Protein AF-I0B6H8-F1 (afdb_monomer_lite)

Organism: NCBI:txid1167297

Structure (mmCIF, N/CA/C/O backbone):
data_AF-I0B6H8-F1
#
_entry.id   AF-I0B6H8-F1
#
loop_
_atom_site.group_PDB
_atom_site.id
_atom_site.type_symbol
_atom_site.label_atom_id
_atom_site.label_alt_id
_atom_site.label_comp_id
_atom_site.label_asym_id
_atom_site.label_entity_id
_atom_site.label_seq_id
_atom_site.pdbx_PDB_ins_code
_atom_site.Cartn_x
_atom_site.Cartn_y
_atom_site.Cartn_z
_atom_site.occupancy
_atom_site.B_iso_or_equiv
_atom_site.auth_seq_id
_atom_site.auth_comp_id
_atom_site.auth_asym_id
_atom_site.auth_atom_id
_atom_site.pdbx_PDB_model_num
ATOM 1 N N . ARG A 1 1 ? -9.039 6.845 -15.588 1.00 85.31 1 ARG A N 1
ATOM 2 C CA . ARG A 1 1 ? -8.885 6.813 -17.065 1.00 85.31 1 ARG A CA 1
ATOM 3 C C . ARG A 1 1 ? -7.894 7.861 -17.604 1.00 85.31 1 ARG A C 1
ATOM 5 O O . ARG A 1 1 ? -7.579 7.801 -18.778 1.00 85.31 1 ARG A O 1
ATOM 12 N N . ILE A 1 2 ? -7.345 8.761 -16.770 1.00 97.50 2 ILE A N 1
ATOM 13 C CA . ILE A 1 2 ? -6.374 9.793 -17.192 1.00 97.50 2 ILE A CA 1
ATOM 14 C C . ILE A 1 2 ? -5.130 9.211 -17.889 1.00 97.50 2 ILE A C 1
ATOM 16 O O . ILE A 1 2 ? -4.702 9.734 -18.909 1.00 97.50 2 ILE A O 1
ATOM 20 N N . THR A 1 3 ? -4.573 8.110 -17.376 1.00 97.81 3 THR A N 1
ATOM 21 C CA . THR A 1 3 ? -3.348 7.496 -17.920 1.00 97.81 3 THR A CA 1
ATOM 22 C C . THR A 1 3 ? -3.520 6.991 -19.355 1.00 97.81 3 THR A C 1
ATOM 24 O O . THR A 1 3 ? -2.631 7.174 -20.176 1.00 97.81 3 THR A O 1
ATOM 27 N N . GLU A 1 4 ? -4.696 6.456 -19.689 1.00 97.44 4 GLU A N 1
ATOM 28 C CA . GLU A 1 4 ? -5.051 6.030 -21.049 1.00 97.44 4 GLU A CA 1
ATOM 29 C C . GLU A 1 4 ? -5.082 7.214 -22.027 1.00 97.44 4 GLU A C 1
ATOM 31 O O . GLU A 1 4 ? -4.511 7.134 -23.109 1.00 97.44 4 GLU A O 1
ATOM 36 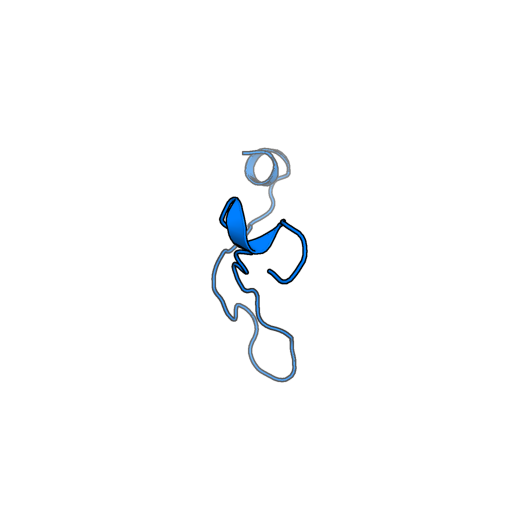N N . GLN A 1 5 ? -5.676 8.344 -21.626 1.00 98.00 5 GLN A N 1
ATOM 37 C CA . GLN A 1 5 ? -5.729 9.561 -22.451 1.00 98.00 5 GLN A CA 1
ATOM 38 C C . GLN A 1 5 ? -4.346 10.187 -22.662 1.00 98.00 5 GLN A C 1
ATOM 40 O O . GLN A 1 5 ? -4.086 10.771 -23.709 1.00 98.00 5 GLN A O 1
ATOM 45 N N . ALA A 1 6 ? -3.463 10.055 -21.673 1.00 97.81 6 ALA A N 1
ATOM 46 C CA . ALA A 1 6 ? -2.082 10.513 -21.756 1.00 97.81 6 ALA A CA 1
ATOM 47 C C . ALA A 1 6 ? -1.152 9.521 -22.486 1.00 97.81 6 ALA A C 1
ATOM 49 O O . ALA A 1 6 ? 0.028 9.819 -22.650 1.00 97.81 6 ALA A O 1
ATOM 50 N N . GLY A 1 7 ? -1.653 8.353 -22.913 1.00 97.62 7 GLY A N 1
ATOM 51 C CA . GLY A 1 7 ? -0.856 7.338 -23.608 1.00 97.62 7 GLY A CA 1
ATOM 52 C C . GLY A 1 7 ? 0.198 6.655 -22.729 1.00 97.62 7 GLY A C 1
ATOM 53 O O . GLY A 1 7 ? 1.217 6.203 -23.245 1.00 97.62 7 GLY A O 1
ATOM 54 N N . VAL A 1 8 ? -0.020 6.586 -21.410 1.00 97.12 8 VAL A N 1
ATOM 55 C CA . VAL A 1 8 ? 0.917 5.985 -20.445 1.00 97.12 8 VAL A CA 1
ATOM 56 C C . VAL A 1 8 ? 0.307 4.775 -19.736 1.00 97.12 8 VAL A C 1
ATOM 58 O O . VAL A 1 8 ? -0.892 4.726 -19.454 1.00 97.12 8 VAL A O 1
ATOM 61 N N . VAL A 1 9 ? 1.149 3.792 -19.410 1.00 97.12 9 VAL A N 1
ATOM 62 C CA . VAL A 1 9 ? 0.748 2.572 -18.694 1.00 97.12 9 VAL A CA 1
ATOM 63 C C . VAL A 1 9 ? 0.969 2.753 -17.192 1.00 97.12 9 VAL A C 1
ATOM 65 O O . VAL A 1 9 ? 2.020 3.223 -16.765 1.00 97.12 9 VAL A O 1
ATOM 68 N N . LEU A 1 10 ? -0.022 2.359 -16.393 1.00 97.31 10 LEU A N 1
ATOM 69 C CA . LEU A 1 10 ? 0.053 2.303 -14.933 1.00 97.31 10 LEU A CA 1
ATOM 70 C C . LEU A 1 10 ? -0.138 0.856 -14.479 1.00 97.31 10 LEU A C 1
ATOM 72 O O . LEU A 1 10 ? -0.944 0.129 -15.057 1.00 97.31 10 LEU A O 1
ATOM 76 N N . THR A 1 11 ? 0.577 0.456 -13.431 1.00 97.19 11 THR A N 1
ATOM 77 C CA . THR A 1 11 ? 0.477 -0.872 -12.821 1.00 97.19 11 THR A CA 1
ATOM 78 C C . THR A 1 11 ? 0.196 -0.757 -11.326 1.00 97.19 11 THR A C 1
ATOM 80 O O . THR A 1 11 ? 0.611 0.205 -10.683 1.00 97.19 11 THR A O 1
ATOM 83 N N . LEU A 1 12 ? -0.533 -1.738 -10.794 1.00 97.75 12 LEU A N 1
ATOM 84 C CA . LEU A 1 12 ? -0.754 -1.943 -9.358 1.00 97.75 12 LEU A CA 1
ATOM 85 C C . LEU A 1 12 ? -0.015 -3.192 -8.852 1.00 97.75 12 LEU A C 1
ATOM 87 O O . LEU A 1 12 ? -0.326 -3.702 -7.778 1.00 97.75 12 LEU A O 1
ATOM 91 N N . ASP A 1 13 ? 0.934 -3.701 -9.639 1.00 98.25 13 ASP A N 1
ATOM 92 C CA . ASP A 1 13 ? 1.858 -4.738 -9.195 1.00 98.25 13 ASP A CA 1
ATOM 93 C C . ASP A 1 13 ? 2.626 -4.242 -7.951 1.00 98.25 13 ASP A C 1
ATOM 95 O O . ASP A 1 13 ? 3.129 -3.113 -7.961 1.00 98.25 13 ASP A O 1
ATOM 99 N N . PRO A 1 14 ? 2.714 -5.035 -6.867 1.00 98.06 14 PRO A N 1
ATOM 100 C CA . PRO A 1 14 ? 3.410 -4.626 -5.650 1.00 98.06 14 PRO A CA 1
ATOM 101 C C . PRO A 1 14 ? 4.924 -4.422 -5.837 1.00 98.06 14 PRO A C 1
ATOM 103 O O . PRO A 1 14 ? 5.547 -3.725 -5.030 1.00 98.06 14 PRO A O 1
ATOM 106 N N . LYS A 1 15 ? 5.535 -4.999 -6.877 1.00 98.19 15 LYS A N 1
ATOM 107 C CA . LYS A 1 15 ? 6.965 -4.872 -7.184 1.00 98.19 15 LYS A CA 1
ATOM 108 C C . LYS A 1 15 ? 7.189 -4.915 -8.709 1.00 98.19 15 LYS A C 1
ATOM 110 O O . LYS A 1 15 ? 7.636 -5.923 -9.242 1.00 98.19 15 LYS A O 1
ATOM 115 N N . PRO A 1 16 ? 6.943 -3.807 -9.426 1.00 97.69 16 PRO A N 1
ATOM 116 C CA . PRO A 1 16 ? 7.014 -3.794 -10.887 1.00 97.69 16 PRO A CA 1
ATOM 117 C C . PRO A 1 16 ? 8.443 -3.779 -11.453 1.00 97.69 16 PRO A C 1
ATOM 11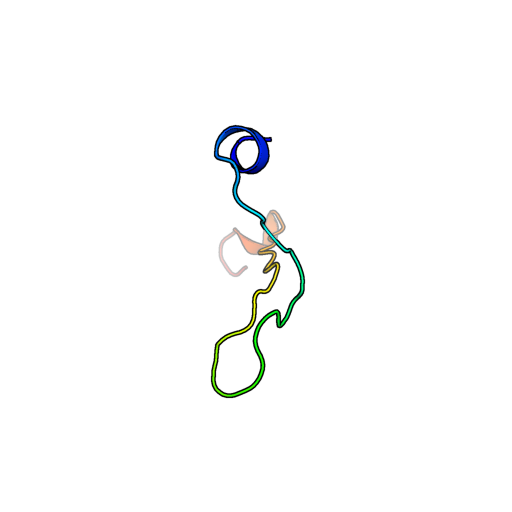9 O O . PRO A 1 16 ? 8.614 -3.987 -12.650 1.00 97.69 16 PRO A O 1
ATOM 122 N N . ILE A 1 17 ? 9.453 -3.484 -10.625 1.00 98.25 17 ILE A N 1
ATOM 123 C CA . ILE A 1 17 ? 10.865 -3.409 -11.021 1.00 98.25 17 ILE A CA 1
ATOM 124 C C . ILE A 1 17 ? 11.700 -4.235 -10.044 1.00 98.25 17 ILE A C 1
ATOM 126 O O . ILE A 1 17 ? 11.632 -4.021 -8.831 1.00 98.25 17 ILE A O 1
ATOM 130 N N . ASP A 1 18 ? 12.501 -5.152 -10.580 1.00 97.31 18 ASP A N 1
ATOM 131 C CA . ASP A 1 18 ? 13.409 -5.993 -9.802 1.00 97.31 18 ASP A CA 1
ATOM 132 C C . ASP A 1 18 ? 14.596 -5.209 -9.217 1.00 97.31 18 ASP A C 1
ATOM 134 O O . ASP A 1 18 ? 14.990 -4.147 -9.704 1.00 97.31 18 ASP A O 1
ATOM 138 N N . GLY A 1 19 ? 15.208 -5.769 -8.171 1.00 97.06 19 GLY A N 1
ATOM 139 C CA . GLY A 1 19 ? 16.389 -5.206 -7.516 1.00 97.06 19 GLY A CA 1
ATOM 140 C C . GLY A 1 19 ? 16.072 -4.199 -6.407 1.00 97.06 19 GLY A C 1
ATOM 141 O O . GLY A 1 19 ? 15.015 -4.258 -5.761 1.00 97.06 19 GLY A O 1
ATOM 142 N N . ASP A 1 20 ? 17.027 -3.296 -6.170 1.00 98.06 20 ASP A N 1
ATOM 143 C CA . ASP A 1 20 ? 17.022 -2.319 -5.071 1.00 98.06 20 ASP A CA 1
ATOM 144 C C . ASP A 1 20 ? 16.169 -1.079 -5.392 1.00 98.06 20 ASP A C 1
ATOM 146 O O . ASP A 1 20 ? 16.621 0.063 -5.401 1.00 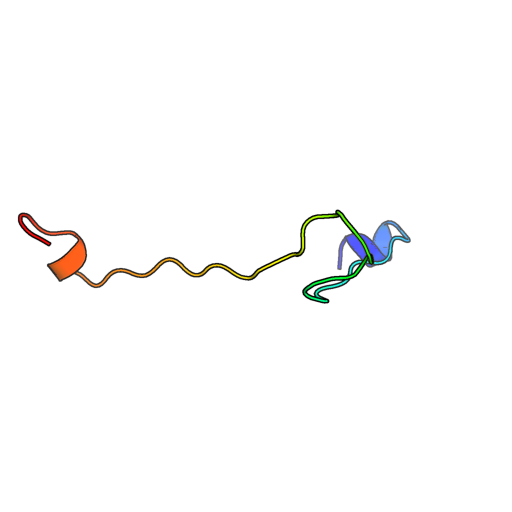98.06 20 ASP A O 1
ATOM 150 N N . TRP A 1 21 ? 14.907 -1.339 -5.723 1.00 97.88 21 TRP A N 1
ATOM 151 C CA . TRP A 1 21 ? 13.871 -0.335 -5.939 1.00 97.88 21 TRP A CA 1
ATOM 152 C C . TRP A 1 21 ? 12.719 -0.568 -4.972 1.00 97.88 21 TRP A C 1
ATOM 154 O O . TRP A 1 21 ? 12.394 -1.705 -4.640 1.00 97.88 21 TRP A O 1
ATOM 164 N N . ASN A 1 22 ? 12.055 0.488 -4.518 1.00 97.88 22 ASN A N 1
ATOM 165 C CA . ASN A 1 22 ? 10.913 0.321 -3.622 1.00 97.88 22 ASN A CA 1
ATOM 166 C C . ASN A 1 22 ? 9.722 -0.338 -4.337 1.00 97.88 22 ASN A C 1
ATOM 168 O O . ASN A 1 22 ? 9.489 -0.119 -5.524 1.00 97.88 22 ASN A O 1
ATOM 172 N N . GLY A 1 23 ? 8.959 -1.139 -3.591 1.00 98.19 23 GLY A N 1
ATOM 173 C CA . GLY A 1 23 ? 7.654 -1.636 -4.031 1.00 98.19 23 GLY A CA 1
ATOM 174 C C . GLY A 1 23 ? 6.533 -0.619 -3.794 1.00 98.19 23 GLY A C 1
ATOM 175 O O . GLY A 1 23 ? 6.738 0.417 -3.156 1.00 98.19 23 GLY A O 1
ATOM 176 N N . ALA A 1 24 ? 5.334 -0.942 -4.273 1.00 98.25 24 ALA A N 1
ATOM 177 C CA . ALA A 1 24 ? 4.114 -0.177 -4.033 1.00 98.25 24 ALA A CA 1
ATOM 178 C C . ALA A 1 24 ? 3.146 -0.977 -3.147 1.00 98.25 24 ALA A C 1
ATOM 180 O O . ALA A 1 24 ? 2.898 -2.158 -3.377 1.00 98.25 24 ALA A O 1
ATOM 181 N N . GLY A 1 25 ? 2.589 -0.326 -2.125 1.00 97.31 25 GLY A N 1
ATOM 182 C CA . GLY A 1 25 ? 1.624 -0.921 -1.198 1.00 97.31 25 GLY A CA 1
ATOM 183 C C . GLY A 1 25 ? 0.323 -0.123 -1.136 1.00 97.31 25 GLY A C 1
ATOM 184 O O . GLY A 1 25 ? 0.266 1.035 -1.544 1.00 97.31 25 GLY A O 1
ATOM 185 N N . CYS A 1 26 ? -0.727 -0.731 -0.587 1.00 98.19 26 CYS A N 1
ATOM 186 C CA . CYS A 1 26 ? -2.031 -0.093 -0.392 1.00 98.19 26 CYS A CA 1
ATOM 187 C C . CYS A 1 26 ? -2.317 0.067 1.108 1.00 98.19 26 CYS A C 1
ATOM 189 O O . CYS A 1 26 ? -3.186 -0.594 1.678 1.00 98.19 26 CYS A O 1
ATOM 191 N N . HIS A 1 27 ? -1.508 0.893 1.779 1.00 98.25 27 HIS A N 1
ATOM 192 C CA . HIS A 1 27 ? -1.662 1.126 3.213 1.00 98.25 27 HIS A CA 1
ATOM 193 C C . HIS A 1 27 ? -3.048 1.686 3.522 1.00 98.25 27 HIS A C 1
ATOM 195 O O . HIS A 1 27 ? -3.491 2.661 2.916 1.00 98.25 27 HIS A O 1
ATOM 201 N N . THR A 1 28 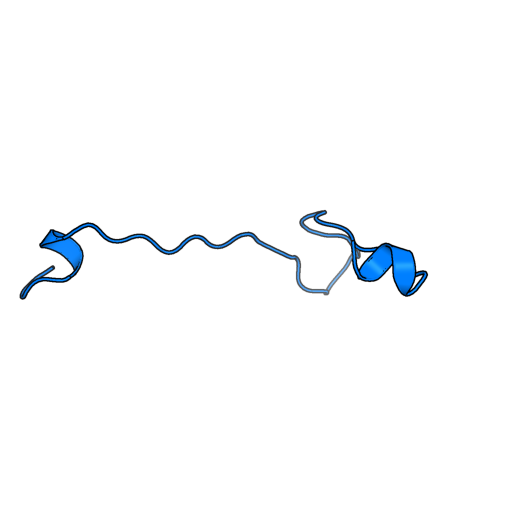? -3.711 1.068 4.496 1.00 97.25 28 THR A N 1
ATOM 202 C CA . THR A 1 28 ? -5.040 1.474 4.943 1.00 97.25 28 THR A CA 1
ATOM 203 C C . THR A 1 28 ? -4.975 1.826 6.415 1.00 97.25 28 THR A C 1
ATOM 205 O O . THR A 1 28 ? -4.805 0.960 7.270 1.00 97.25 28 THR A O 1
ATOM 208 N N . ASN A 1 29 ? -5.119 3.114 6.703 1.00 97.81 29 ASN A N 1
ATOM 209 C CA . ASN A 1 29 ? -5.269 3.590 8.068 1.00 97.81 29 ASN A CA 1
ATOM 210 C C . ASN A 1 29 ? -6.723 3.397 8.505 1.00 97.81 29 ASN A C 1
ATOM 212 O O . ASN A 1 29 ? -7.648 3.629 7.725 1.00 97.81 29 ASN A O 1
ATOM 216 N N . TYR A 1 30 ? -6.929 3.005 9.757 1.00 97.69 30 TYR A N 1
ATOM 217 C CA . TYR A 1 30 ? -8.256 2.769 10.311 1.00 97.69 30 TYR A CA 1
ATOM 218 C C . TYR A 1 30 ? -8.365 3.322 11.730 1.00 97.69 30 TYR A C 1
ATOM 220 O O . TYR A 1 30 ? -7.397 3.315 12.486 1.00 97.69 30 TYR A O 1
ATOM 228 N N . SER A 1 31 ? -9.559 3.795 12.087 1.00 97.19 31 SER A N 1
ATOM 229 C CA . SER A 1 31 ? -9.907 4.110 13.472 1.00 97.19 31 SER A CA 1
ATOM 230 C C . SER A 1 31 ? -11.405 3.950 13.729 1.00 97.19 31 SER A C 1
ATOM 232 O O . SER A 1 31 ? -12.248 4.333 12.908 1.00 97.19 31 SER A O 1
ATOM 234 N N . THR A 1 32 ? -11.745 3.431 14.907 1.00 97.69 32 THR A N 1
ATOM 235 C CA . THR A 1 32 ? -13.099 3.500 15.468 1.00 97.69 32 THR A CA 1
ATOM 236 C C . THR A 1 32 ? -13.320 4.851 16.156 1.00 97.69 32 THR A C 1
ATOM 238 O O . THR A 1 32 ? -12.418 5.682 16.241 1.00 97.69 32 THR A O 1
ATOM 241 N N . LYS A 1 33 ? -14.540 5.096 16.649 1.00 97.06 33 LYS A N 1
ATOM 242 C CA . LYS A 1 33 ? -14.824 6.277 17.472 1.00 97.06 33 LYS A CA 1
ATOM 243 C C . LYS A 1 33 ? -13.997 6.278 18.765 1.00 97.06 33 LYS A C 1
ATOM 245 O O . LYS A 1 33 ? -13.415 7.310 19.059 1.00 97.06 33 LYS A O 1
ATOM 250 N N . SER A 1 34 ? -13.895 5.136 19.456 1.00 97.88 34 SER A N 1
ATOM 251 C CA . SER A 1 34 ? -13.109 5.010 20.694 1.00 97.88 34 SER A CA 1
ATOM 252 C C . SER A 1 34 ? -11.623 5.297 20.458 1.00 97.88 34 SER A C 1
ATOM 254 O O . SER A 1 34 ? -11.076 6.132 21.158 1.00 97.88 34 SER A O 1
ATOM 256 N N . MET A 1 35 ? -11.045 4.776 19.361 1.00 98.19 35 MET A N 1
ATOM 257 C CA . MET A 1 35 ? -9.646 5.021 18.942 1.00 98.19 35 MET A CA 1
ATOM 258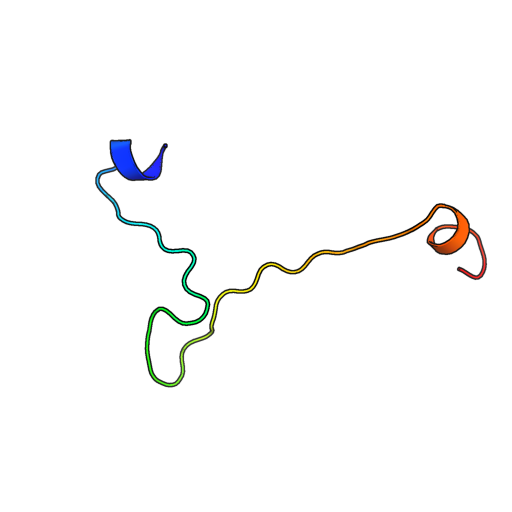 C C . MET A 1 35 ? -9.283 6.497 18.746 1.00 98.19 35 MET A C 1
ATOM 260 O O . MET A 1 35 ? -8.107 6.823 18.603 1.00 98.19 35 MET A O 1
ATOM 264 N N . ARG A 1 36 ? -10.280 7.384 18.652 1.00 97.75 36 ARG A N 1
ATOM 265 C CA . ARG A 1 36 ? -10.095 8.830 18.478 1.00 97.75 36 ARG A CA 1
ATOM 266 C C . ARG A 1 36 ? -10.478 9.641 19.721 1.00 97.75 36 ARG A C 1
ATOM 268 O O . ARG A 1 36 ? -10.380 10.864 19.669 1.00 97.75 36 ARG A O 1
ATOM 275 N N . GLU A 1 37 ? -10.963 8.999 20.782 1.00 97.88 37 GLU A N 1
ATOM 276 C CA . GLU A 1 37 ? -11.293 9.632 22.064 1.00 97.88 37 GLU A CA 1
ATOM 277 C C . GLU A 1 37 ? -10.064 9.654 22.997 1.00 97.88 37 GLU A C 1
ATOM 279 O O . GLU A 1 37 ? -9.023 9.067 22.699 1.00 97.88 37 GLU A O 1
ATOM 284 N N . GLU A 1 38 ? -10.160 10.380 24.114 1.00 96.62 38 GLU A N 1
ATOM 285 C CA . GLU A 1 38 ? -9.082 10.479 25.107 1.00 96.62 38 GLU A CA 1
ATOM 286 C C . GLU A 1 38 ? -8.721 9.083 25.642 1.00 96.62 38 GLU A C 1
ATOM 288 O O . GLU A 1 38 ? -9.584 8.362 26.141 1.00 96.62 38 GLU A O 1
ATOM 293 N N . GLY A 1 39 ? -7.444 8.708 25.547 1.00 95.81 39 GLY A N 1
ATOM 294 C CA . GLY A 1 39 ? -6.947 7.387 25.950 1.00 95.81 39 GLY A CA 1
ATOM 295 C C . GLY A 1 39 ? -6.919 6.326 24.843 1.00 95.81 39 GLY A C 1
ATOM 296 O O . GLY A 1 39 ? -6.171 5.361 25.000 1.00 95.81 39 GLY A O 1
ATOM 297 N N . GLY A 1 40 ? -7.615 6.550 23.718 1.00 90.81 40 GLY A N 1
ATOM 298 C CA . GLY A 1 40 ? -7.677 5.631 22.568 1.00 90.81 40 GLY A CA 1
ATOM 299 C C . GLY A 1 40 ? -8.565 4.401 22.771 1.00 90.81 40 GLY A C 1
ATOM 300 O O . GLY A 1 40 ? -8.566 3.810 23.867 1.00 90.81 40 GLY A O 1
#

pLDDT: mean 97.16, std 2.23, range [85.31, 98.25]

Foldseek 3Di:
DVCVVVVHDDDPFQDPDDDDDHGDDDDDDDDDPVRPDPPD

Sequence (40 aa):
RITEQAGVVLTLDPKPIDGDWNGAGCHTNYSTKSMREEGG

Radius of gyration: 17.87 Å; chains: 1; bounding box: 32×16×50 Å

InterPro domains:
  IPR008146 Glutamine synthetase, catalytic domain [PS51987] (1-40)
  IPR014746 Glutamine synthetase/guanido kinase, catalytic domain [SSF55931] (1-37)
  IPR027303 Glutamine synthetase, glycine-rich site [PS00181] (15-31)
  IPR050292 Glutamine Synthetase [PTHR20852]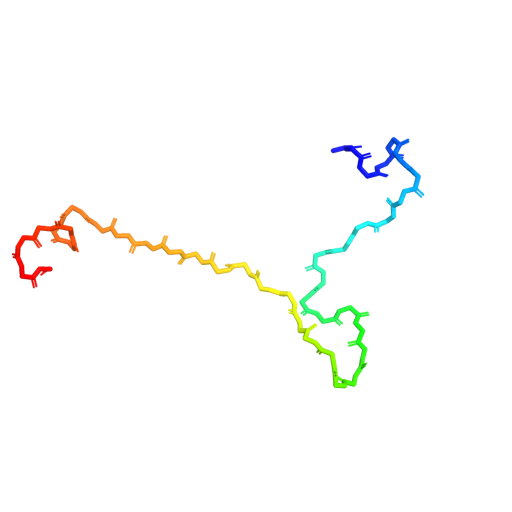 (1-40)

Secondary structure (DSSP, 8-state):
-HHHHTT------S--S-SSS-----------SGGGSTT-